Protein AF-A0A5B8UJ46-F1 (afdb_monomer)

Solvent-accessible surface area (backbone atoms only — not comparable to full-atom values): 3874 Å² total; per-residue (Å²): 124,60,96,61,63,82,78,49,60,67,69,56,44,53,50,52,50,51,53,51,50,50,48,44,75,74,66,63,62,97,75,85,83,79,65,60,23,79,35,66,61,69,56,47,79,49,74,52,72,59,94,93,45,76,50,77,48,69,61,97

InterPro domains:
  IPR043519 Nucleotidyltransferase superfamily [G3DSA:3.30.460.10] (1-47)
  IPR043519 Nucleotidyltransferase superfamily [SSF81301] (10-46)

Secondary structure (DSSP, 8-state):
--S--TTS-HHHHHHHHHHHHHHHHHH--S-----SHHHHT---EEEEEETTEEEEEE--

Radius of gyration: 14.9 Å; Cα contacts (8 Å, |Δi|>4): 50; chains: 1; bounding box: 37×20×39 Å

Sequence (60 aa):
MKKSLAHLPESKQQELQRITQLIVE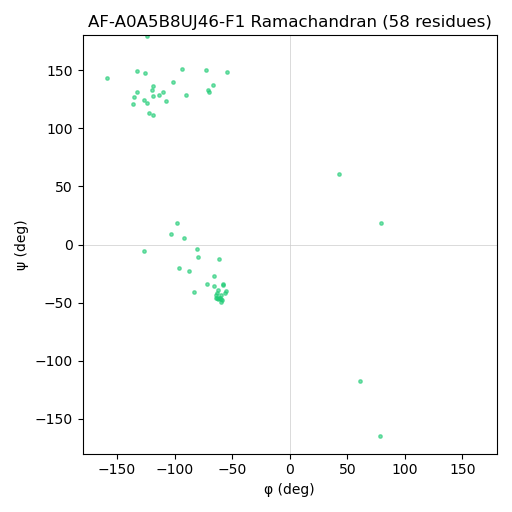TVNPEKIILFGSYATGNWVEDRYTEGHITYGYISN

Foldseek 3Di:
DPPDQVLDPPVVVVVVVVVVVVCCVPPVDPDDDDDFCSVVSVWDWDWDDDDPDIDIDTGD

Mean predicted aligned error: 5.88 Å

Structure (mmCIF, N/CA/C/O backbone):
data_AF-A0A5B8UJ46-F1
#
_entry.id   AF-A0A5B8UJ46-F1
#
loop_
_atom_site.group_PDB
_atom_site.id
_atom_site.type_symbol
_atom_site.label_atom_id
_atom_site.label_alt_id
_atom_site.label_comp_id
_atom_site.label_asym_id
_atom_site.label_entity_id
_atom_site.label_seq_id
_atom_site.pdbx_PDB_ins_code
_atom_site.Cartn_x
_atom_site.Cartn_y
_atom_site.Cartn_z
_atom_site.occupancy
_atom_site.B_iso_or_equiv
_atom_site.auth_seq_id
_atom_site.auth_comp_id
_atom_site.auth_asym_id
_atom_site.auth_atom_id
_atom_site.pdbx_PDB_model_num
ATOM 1 N N . MET A 1 1 ? -14.354 -0.739 -8.435 1.00 53.69 1 MET A N 1
ATOM 2 C CA . MET A 1 1 ? -13.292 -1.160 -7.494 1.00 53.69 1 MET A CA 1
ATOM 3 C C . MET A 1 1 ? -12.913 -2.593 -7.799 1.00 53.69 1 MET A C 1
ATOM 5 O O . MET A 1 1 ? -13.800 -3.443 -7.797 1.00 53.69 1 MET A O 1
ATOM 9 N N . LYS A 1 2 ? -11.636 -2.874 -8.076 1.00 62.28 2 LYS A N 1
ATOM 10 C CA . LYS A 1 2 ? -11.164 -4.262 -8.075 1.00 62.28 2 LYS A CA 1
ATOM 11 C C . LYS A 1 2 ? -11.137 -4.733 -6.617 1.00 62.28 2 LYS A C 1
ATOM 13 O O . LYS A 1 2 ? -10.688 -3.999 -5.746 1.00 62.28 2 LYS A O 1
ATOM 18 N N . LYS A 1 3 ? -11.675 -5.923 -6.340 1.00 72.00 3 LYS A N 1
ATOM 19 C CA . LYS A 1 3 ? -11.688 -6.50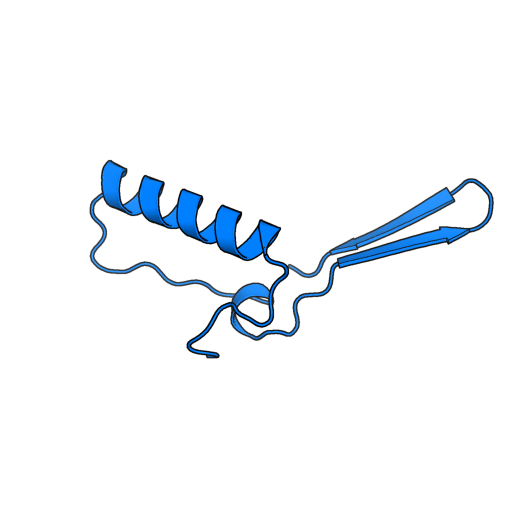9 -4.982 1.00 72.00 3 LYS A CA 1
ATOM 20 C C . LYS A 1 3 ? -10.353 -7.165 -4.601 1.00 72.00 3 LYS A C 1
ATOM 22 O O . LYS A 1 3 ? -10.216 -7.665 -3.495 1.00 72.00 3 LYS A O 1
ATOM 27 N N . SER A 1 4 ? -9.402 -7.192 -5.531 1.00 82.75 4 SER A N 1
ATOM 28 C CA . SER A 1 4 ? -8.090 -7.814 -5.392 1.00 82.75 4 SER A CA 1
ATOM 29 C C . SER A 1 4 ? -7.003 -6.791 -5.713 1.00 82.75 4 SER A C 1
ATOM 31 O O . SER A 1 4 ? -7.217 -5.926 -6.563 1.00 82.75 4 SER A O 1
ATOM 33 N N . LEU A 1 5 ? -5.853 -6.914 -5.044 1.00 88.50 5 LEU A N 1
ATOM 34 C CA . LEU A 1 5 ? -4.642 -6.125 -5.291 1.00 88.50 5 LEU A CA 1
ATOM 35 C C . LEU A 1 5 ? -3.687 -6.801 -6.291 1.00 88.50 5 LEU A C 1
ATOM 37 O O . LEU A 1 5 ? -2.604 -6.281 -6.530 1.00 88.50 5 LEU A O 1
ATOM 41 N N . ALA A 1 6 ? -4.082 -7.927 -6.901 1.00 87.88 6 ALA A N 1
ATOM 42 C CA . ALA A 1 6 ? -3.239 -8.714 -7.809 1.00 87.88 6 ALA A CA 1
ATOM 43 C C . ALA A 1 6 ? -2.779 -7.962 -9.076 1.00 87.88 6 ALA A C 1
ATOM 45 O O . ALA A 1 6 ? -1.907 -8.442 -9.790 1.00 87.88 6 ALA A O 1
ATOM 46 N N . HIS A 1 7 ? -3.367 -6.799 -9.376 1.00 86.75 7 HIS A N 1
ATOM 47 C CA . HIS A 1 7 ? -2.912 -5.914 -10.453 1.00 86.75 7 HIS A CA 1
ATOM 48 C C . HIS A 1 7 ? -1.706 -5.045 -10.071 1.00 86.75 7 HIS A C 1
ATOM 50 O O . HIS A 1 7 ? -1.159 -4.383 -10.945 1.00 86.75 7 HIS A O 1
ATOM 56 N N . LEU A 1 8 ? -1.326 -4.993 -8.793 1.00 90.69 8 LEU A N 1
ATOM 57 C CA . LEU A 1 8 ? -0.130 -4.293 -8.328 1.00 90.69 8 LEU A CA 1
ATOM 58 C C . LEU A 1 8 ? 1.055 -5.262 -8.246 1.00 90.69 8 LEU A C 1
ATOM 60 O O . LEU A 1 8 ? 0.851 -6.440 -7.938 1.00 90.69 8 LEU A O 1
ATOM 64 N N . PRO A 1 9 ? 2.298 -4.784 -8.424 1.00 91.69 9 PRO A N 1
ATOM 65 C CA . PRO A 1 9 ? 3.484 -5.566 -8.091 1.00 91.69 9 PRO A CA 1
ATOM 66 C C . PRO A 1 9 ? 3.449 -6.062 -6.641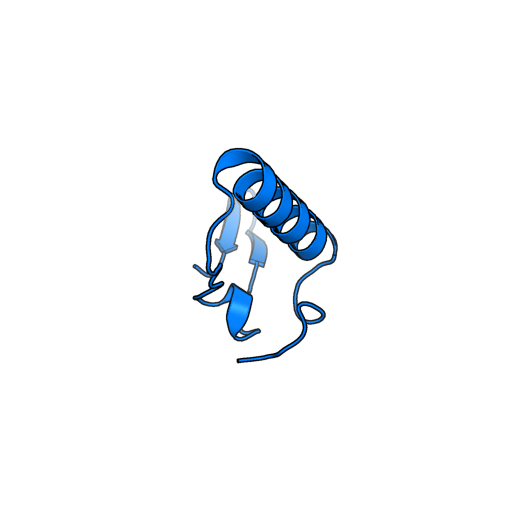 1.00 91.69 9 PRO A C 1
ATOM 68 O O . PRO A 1 9 ? 2.926 -5.382 -5.756 1.00 91.69 9 PRO A O 1
ATOM 71 N N . GLU A 1 10 ? 4.043 -7.228 -6.381 1.00 92.06 10 GLU A N 1
ATOM 72 C CA . GLU A 1 10 ? 4.016 -7.870 -5.059 1.00 92.06 10 GLU A CA 1
ATOM 73 C C . GLU A 1 10 ? 4.551 -6.955 -3.947 1.00 92.06 10 GLU A C 1
ATOM 75 O O . GLU A 1 10 ? 3.948 -6.857 -2.880 1.00 92.06 10 GLU A O 1
ATOM 80 N N . SER A 1 11 ? 5.616 -6.200 -4.227 1.00 92.38 11 SER A N 1
ATOM 81 C CA . SER A 1 11 ? 6.190 -5.228 -3.290 1.00 92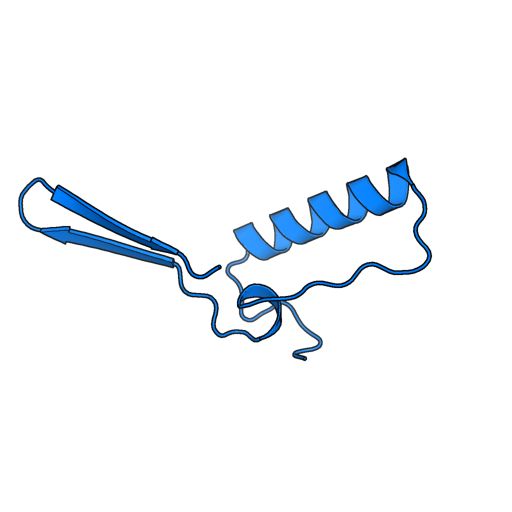.38 11 SER A CA 1
ATOM 82 C C . SER A 1 11 ? 5.166 -4.191 -2.818 1.00 92.38 11 SER A C 1
ATOM 84 O O . SER A 1 11 ? 5.093 -3.885 -1.629 1.00 92.38 11 SER A O 1
ATOM 86 N N . LYS A 1 12 ? 4.320 -3.694 -3.727 1.00 91.50 12 LYS A N 1
ATOM 87 C CA . LYS A 1 12 ? 3.250 -2.741 -3.410 1.00 91.50 12 LYS A CA 1
ATOM 88 C C . LYS A 1 12 ? 2.105 -3.386 -2.644 1.00 91.50 12 LYS A C 1
ATOM 90 O O . LYS A 1 12 ? 1.526 -2.748 -1.769 1.00 91.50 12 LYS A O 1
ATOM 95 N N . GLN A 1 13 ? 1.797 -4.650 -2.918 1.00 93.81 13 GLN A N 1
ATOM 96 C CA . GLN A 1 13 ? 0.810 -5.391 -2.132 1.00 93.81 13 GLN A CA 1
ATOM 97 C C . GLN A 1 13 ? 1.278 -5.566 -0.679 1.00 93.81 13 GLN A C 1
ATOM 99 O O . GLN A 1 13 ? 0.514 -5.282 0.243 1.00 93.81 13 GLN A O 1
ATOM 104 N N . GLN A 1 14 ? 2.540 -5.959 -0.475 1.00 95.81 14 GLN A N 1
ATOM 105 C CA . GLN A 1 14 ? 3.146 -6.109 0.853 1.00 95.81 14 GLN A CA 1
ATOM 106 C C . GLN A 1 14 ? 3.207 -4.770 1.609 1.00 95.81 14 GLN A C 1
ATOM 108 O O . GLN A 1 14 ? 2.887 -4.709 2.797 1.00 95.81 14 GLN A O 1
ATOM 113 N N . GLU A 1 15 ? 3.556 -3.679 0.919 1.00 95.62 15 GLU A N 1
ATOM 114 C CA . GLU A 1 15 ? 3.564 -2.324 1.484 1.00 95.62 15 GLU A CA 1
ATOM 115 C C . GLU A 1 15 ?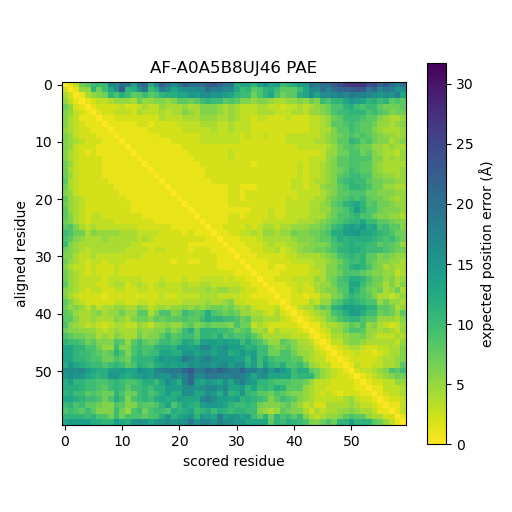 2.167 -1.918 1.986 1.00 95.62 15 GLU A C 1
ATOM 117 O O . GLU A 1 15 ? 2.011 -1.525 3.145 1.00 95.62 15 GLU A O 1
ATOM 122 N N . LEU A 1 16 ? 1.133 -2.091 1.155 1.00 95.38 16 LEU A N 1
ATOM 123 C CA . LEU A 1 16 ? -0.254 -1.788 1.520 1.00 95.38 16 LEU A CA 1
ATOM 124 C C . LEU A 1 16 ? -0.754 -2.648 2.685 1.00 95.38 16 LEU A C 1
ATOM 126 O O . LEU A 1 16 ? -1.453 -2.136 3.562 1.00 95.38 16 LEU A O 1
ATOM 130 N N . GLN A 1 17 ? -0.390 -3.933 2.726 1.00 95.12 17 GLN A N 1
ATOM 131 C CA . GLN A 1 17 ? -0.722 -4.817 3.847 1.00 95.12 17 GLN A CA 1
ATOM 132 C C . GLN A 1 17 ? -0.101 -4.315 5.149 1.00 95.12 17 GLN A C 1
ATOM 134 O O . GLN A 1 17 ? -0.802 -4.203 6.154 1.00 95.12 17 GLN A O 1
ATOM 139 N N . ARG A 1 18 ? 1.181 -3.935 5.121 1.00 97.50 18 ARG A N 1
ATOM 140 C CA . ARG A 1 18 ? 1.889 -3.429 6.300 1.00 97.50 18 ARG A CA 1
ATOM 141 C C . ARG A 1 18 ? 1.302 -2.114 6.810 1.00 97.50 18 ARG A C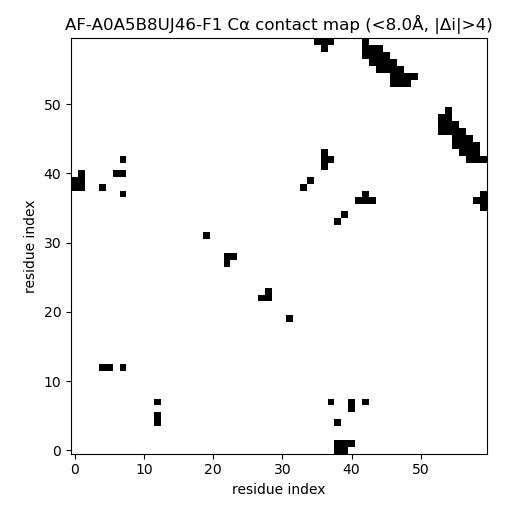 1
ATOM 143 O O . ARG A 1 18 ? 1.112 -1.960 8.013 1.00 97.50 18 ARG A O 1
ATOM 150 N N . ILE A 1 19 ? 0.983 -1.184 5.908 1.00 96.62 19 ILE A N 1
ATOM 151 C CA . ILE A 1 19 ? 0.330 0.086 6.261 1.00 96.62 19 ILE A CA 1
ATOM 152 C C . ILE A 1 19 ? -1.043 -0.181 6.883 1.00 96.62 19 ILE A C 1
ATOM 154 O O . ILE A 1 19 ? -1.364 0.367 7.934 1.00 96.62 19 ILE A O 1
ATOM 158 N N . THR A 1 20 ? -1.839 -1.052 6.260 1.00 96.12 20 THR A N 1
ATOM 159 C CA . THR A 1 20 ? -3.177 -1.405 6.756 1.00 96.12 20 THR A CA 1
ATOM 160 C C . THR A 1 20 ? -3.096 -2.017 8.150 1.00 96.12 20 THR A C 1
ATOM 162 O O . THR A 1 20 ? -3.833 -1.595 9.037 1.00 96.12 20 THR A O 1
ATOM 165 N N . GLN A 1 21 ? -2.174 -2.959 8.363 1.00 97.50 21 GLN A N 1
ATOM 166 C CA . GLN A 1 21 ? -1.956 -3.585 9.663 1.00 97.50 21 GLN A CA 1
ATOM 167 C C . GLN A 1 21 ? -1.601 -2.545 10.732 1.00 97.50 21 GLN A C 1
ATOM 169 O O . GLN A 1 21 ? -2.242 -2.512 11.779 1.00 97.50 21 GLN A O 1
ATOM 174 N N . LEU A 1 22 ? -0.664 -1.639 10.437 1.00 98.12 22 LEU A N 1
ATOM 175 C CA . LEU A 1 22 ? -0.264 -0.587 11.370 1.00 98.12 22 LEU A CA 1
ATOM 176 C C . LEU A 1 22 ? -1.437 0.328 11.752 1.00 98.12 22 LEU A C 1
ATOM 178 O O . LEU A 1 22 ? -1.601 0.667 12.922 1.00 98.12 22 LEU A O 1
ATOM 182 N N . ILE A 1 23 ? -2.267 0.725 10.781 1.00 97.81 23 ILE A N 1
ATOM 183 C CA . ILE A 1 23 ? -3.445 1.565 11.040 1.00 97.81 23 ILE A CA 1
ATOM 184 C C . ILE A 1 23 ? -4.437 0.816 11.939 1.00 97.81 23 ILE A C 1
ATOM 186 O O . ILE A 1 23 ? -4.924 1.386 12.915 1.00 97.81 23 ILE A O 1
ATOM 190 N N . VAL A 1 24 ? -4.721 -0.456 11.644 1.00 97.50 24 VAL A N 1
ATOM 191 C CA . VAL A 1 24 ? -5.638 -1.275 12.452 1.00 97.50 24 VAL A CA 1
ATOM 192 C C . VAL A 1 24 ? -5.139 -1.404 13.888 1.00 97.50 24 VAL A C 1
ATOM 194 O O . VAL A 1 24 ? -5.910 -1.169 14.815 1.00 97.50 24 VAL A O 1
ATOM 197 N N . GLU A 1 25 ? -3.855 -1.704 14.071 1.00 98.00 25 GLU A N 1
ATOM 198 C CA . GLU A 1 25 ? -3.240 -1.854 15.393 1.00 98.00 25 GLU A CA 1
ATOM 199 C C . GLU A 1 25 ? -3.215 -0.539 16.184 1.00 98.00 25 GLU A C 1
ATOM 201 O O . GLU A 1 25 ? -3.398 -0.546 17.398 1.00 98.00 25 GLU A O 1
ATOM 206 N N . THR A 1 26 ? -3.012 0.595 15.507 1.00 97.94 26 THR A N 1
ATOM 207 C CA . THR A 1 26 ? -2.826 1.892 16.175 1.00 97.94 26 THR A CA 1
ATOM 208 C C . THR A 1 26 ? -4.145 2.566 16.541 1.00 97.94 26 THR A C 1
ATOM 210 O O . THR A 1 26 ? -4.240 3.176 17.604 1.00 97.94 26 THR A O 1
ATOM 213 N N . VAL A 1 27 ? -5.151 2.514 15.660 1.00 97.25 27 VAL A N 1
ATOM 214 C CA . VAL A 1 27 ? -6.378 3.319 15.824 1.00 97.25 27 VAL A CA 1
ATOM 215 C C . VAL A 1 27 ? -7.680 2.524 15.768 1.00 97.25 27 VAL A C 1
ATOM 217 O O . VAL A 1 27 ? -8.729 3.114 16.005 1.00 97.25 27 VAL A O 1
ATOM 220 N N . ASN A 1 28 ? -7.640 1.217 15.470 1.00 96.62 28 ASN A N 1
ATOM 221 C CA . ASN A 1 28 ? -8.817 0.346 15.335 1.00 96.62 28 ASN A CA 1
ATOM 222 C C . ASN A 1 28 ? -9.981 1.007 14.556 1.00 96.62 28 ASN A C 1
ATOM 224 O O . ASN A 1 28 ? -11.061 1.237 15.110 1.00 96.62 28 ASN A O 1
ATOM 228 N N . PRO A 1 29 ? -9.763 1.392 13.285 1.00 97.25 29 PRO A N 1
ATOM 229 C CA . PRO A 1 29 ? -10.737 2.173 12.539 1.00 97.25 29 PRO A CA 1
ATOM 230 C C . PRO A 1 29 ? -11.941 1.318 12.137 1.00 97.25 29 PRO A C 1
ATOM 232 O O . PRO A 1 29 ? -11.810 0.140 11.809 1.00 97.25 29 PRO A O 1
ATOM 235 N N . GLU A 1 30 ? -13.111 1.942 12.014 1.00 97.38 30 GLU A N 1
ATOM 236 C CA . GLU A 1 30 ? -14.301 1.261 11.486 1.00 97.38 30 GLU A CA 1
ATOM 237 C C . GLU A 1 30 ? -14.160 0.865 10.006 1.00 97.38 30 GLU A C 1
ATOM 239 O O . GLU A 1 30 ? -14.821 -0.061 9.530 1.00 97.38 30 GLU A O 1
ATOM 244 N N . LYS A 1 31 ? -13.347 1.599 9.233 1.00 95.25 31 LYS A N 1
ATOM 245 C CA . LYS A 1 31 ? -13.148 1.349 7.801 1.00 95.25 31 LYS A CA 1
ATOM 246 C C . LYS A 1 31 ? -11.835 1.943 7.298 1.00 95.25 31 LYS A C 1
ATOM 248 O O . LYS A 1 31 ? -11.474 3.055 7.667 1.00 95.25 31 LYS A O 1
ATOM 253 N N . ILE A 1 32 ? -11.185 1.232 6.379 1.00 94.12 32 ILE A N 1
ATOM 254 C CA . ILE A 1 32 ? -10.031 1.706 5.605 1.00 94.12 32 ILE A CA 1
ATOM 255 C C . ILE A 1 32 ? -10.413 1.670 4.123 1.00 94.12 32 ILE A C 1
ATOM 257 O O . ILE A 1 32 ? -10.987 0.688 3.650 1.00 94.12 32 ILE A O 1
ATOM 261 N N . ILE A 1 33 ? -10.127 2.750 3.392 1.00 93.06 33 ILE A N 1
ATOM 262 C CA . ILE A 1 33 ? -10.462 2.888 1.970 1.00 93.06 33 ILE A CA 1
ATOM 263 C C . ILE A 1 33 ? -9.185 3.189 1.188 1.00 93.06 33 ILE A C 1
ATOM 265 O O . ILE A 1 33 ? -8.527 4.197 1.434 1.00 93.06 33 ILE A O 1
ATOM 269 N N . LEU A 1 34 ? -8.871 2.335 0.212 1.00 92.12 34 LEU A N 1
ATOM 270 C CA . LEU A 1 34 ? -7.835 2.591 -0.787 1.00 92.12 34 LEU A CA 1
ATOM 271 C C . LEU A 1 34 ? -8.461 3.296 -1.998 1.00 92.12 34 LEU A C 1
ATOM 273 O O . LEU A 1 34 ? -9.452 2.813 -2.551 1.00 92.12 34 LEU A O 1
ATOM 277 N N . PHE A 1 35 ? -7.879 4.418 -2.418 1.00 90.00 35 PHE A N 1
ATOM 278 C CA . PHE A 1 35 ? -8.323 5.210 -3.569 1.00 90.00 35 PHE A CA 1
ATOM 279 C C . PHE A 1 35 ? -7.191 5.393 -4.595 1.00 90.00 35 PHE A C 1
ATOM 281 O O . PHE A 1 35 ? -6.090 4.876 -4.416 1.00 90.00 35 PHE A O 1
ATOM 288 N N . GLY A 1 36 ? -7.478 6.091 -5.697 1.00 88.00 36 GLY A N 1
ATOM 289 C CA . GLY A 1 36 ? -6.481 6.425 -6.719 1.00 88.00 36 GLY A CA 1
ATOM 290 C C . GLY A 1 36 ? -6.138 5.279 -7.677 1.00 88.00 36 GLY A C 1
ATOM 291 O O . GLY A 1 36 ? -6.862 4.278 -7.791 1.00 88.00 36 GLY A O 1
ATOM 292 N N . SER A 1 37 ? -5.033 5.439 -8.407 1.00 87.94 37 SER A N 1
ATOM 293 C CA . SER A 1 37 ? -4.559 4.461 -9.400 1.00 87.94 37 SER A CA 1
ATOM 294 C C . SER A 1 37 ? -4.310 3.074 -8.789 1.00 87.94 37 SER A C 1
ATOM 296 O O . SER A 1 37 ? -4.657 2.052 -9.393 1.00 87.94 37 SER A O 1
ATOM 298 N N . TYR A 1 38 ? -3.851 3.038 -7.533 1.00 87.94 38 TYR A N 1
ATOM 299 C CA . TYR A 1 38 ? -3.638 1.823 -6.745 1.00 87.94 38 TYR A CA 1
ATOM 300 C C . TYR A 1 38 ? -4.906 0.964 -6.579 1.00 87.94 38 TYR A C 1
ATOM 3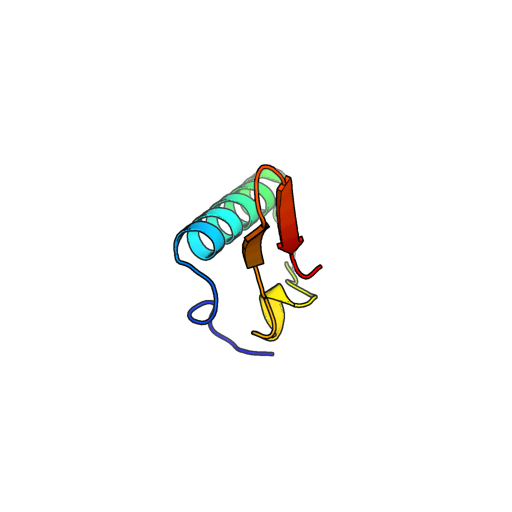02 O O . TYR A 1 38 ? -4.823 -0.265 -6.588 1.00 87.94 38 TYR A O 1
ATOM 310 N N . ALA A 1 39 ? -6.093 1.576 -6.487 1.00 87.50 39 ALA A N 1
ATOM 311 C CA . ALA A 1 39 ? -7.367 0.862 -6.320 1.00 87.50 39 ALA A CA 1
ATOM 312 C C . ALA A 1 39 ? -8.031 0.443 -7.647 1.00 87.50 39 ALA A C 1
ATOM 314 O O . ALA A 1 39 ? -8.885 -0.452 -7.684 1.00 87.50 39 ALA A O 1
ATOM 315 N N . THR A 1 40 ? -7.694 1.128 -8.741 1.00 84.81 40 THR A N 1
ATOM 316 C CA . THR A 1 40 ? -8.364 0.974 -10.045 1.00 84.81 40 THR A CA 1
ATOM 317 C C . THR A 1 40 ? -7.635 0.008 -10.974 1.00 84.81 40 THR A C 1
ATOM 319 O O . THR A 1 40 ? -8.255 -0.575 -11.865 1.00 84.81 40 THR A O 1
ATOM 322 N N . GLY A 1 41 ? -6.348 -0.236 -10.720 1.00 80.25 41 GLY A N 1
ATOM 323 C CA . GLY A 1 41 ? -5.494 -1.056 -11.575 1.00 80.25 41 GLY A CA 1
ATOM 324 C C . GLY A 1 41 ? -4.977 -0.332 -12.808 1.00 80.25 41 GLY A C 1
ATOM 325 O O . GLY A 1 41 ? -4.528 -0.996 -13.733 1.00 80.25 41 GLY A O 1
ATOM 326 N N . ASN A 1 42 ? -5.023 1.000 -12.782 1.00 80.94 42 ASN A N 1
ATOM 327 C CA . ASN A 1 42 ? -4.352 1.884 -13.732 1.00 80.94 42 ASN A CA 1
ATOM 328 C C . ASN A 1 42 ? -3.020 2.399 -13.161 1.00 80.94 42 ASN A C 1
ATOM 330 O O . ASN A 1 42 ? -2.533 3.445 -13.582 1.00 80.94 42 ASN A O 1
ATOM 334 N N . TRP A 1 43 ? -2.485 1.726 -12.138 1.00 85.31 43 TRP A N 1
ATOM 335 C CA . TRP A 1 43 ? -1.209 2.096 -11.545 1.00 85.31 43 TRP A CA 1
ATOM 336 C C . TRP A 1 43 ? -0.071 1.783 -12.514 1.00 85.31 43 TRP A C 1
ATOM 338 O O . TRP A 1 43 ? -0.007 0.680 -13.057 1.00 85.31 43 TRP A O 1
ATOM 348 N N . VAL A 1 44 ? 0.807 2.760 -12.717 1.00 84.12 44 VAL A N 1
ATOM 349 C CA . VAL A 1 44 ? 1.963 2.674 -13.606 1.00 84.12 44 VAL A CA 1
ATOM 350 C C . VAL A 1 44 ? 3.167 3.258 -12.878 1.00 84.12 44 VAL A C 1
ATOM 352 O O . VAL A 1 44 ? 3.123 4.394 -12.406 1.00 84.12 44 VAL A O 1
ATOM 355 N N . GLU A 1 45 ? 4.246 2.485 -12.819 1.00 84.06 45 GLU A N 1
ATOM 356 C CA . GLU A 1 45 ? 5.589 2.977 -12.531 1.00 84.06 45 GLU A CA 1
ATOM 357 C C . GLU A 1 45 ? 6.447 2.659 -13.748 1.00 84.06 45 GLU A C 1
ATOM 359 O O . GLU A 1 45 ? 6.697 1.493 -14.049 1.00 84.06 45 GLU A O 1
ATOM 364 N N . ASP A 1 46 ? 6.853 3.704 -14.459 1.00 83.38 46 ASP A N 1
ATOM 365 C CA . ASP A 1 46 ? 7.717 3.596 -15.624 1.00 83.38 46 ASP A CA 1
ATOM 366 C C . ASP A 1 46 ? 9.015 4.358 -15.365 1.00 83.38 46 ASP A C 1
ATOM 368 O O . ASP A 1 46 ? 9.016 5.463 -14.810 1.00 83.38 46 ASP A O 1
ATOM 372 N N . ARG A 1 47 ? 10.135 3.742 -15.733 1.00 83.88 47 ARG A N 1
ATOM 373 C CA . ARG A 1 47 ? 11.470 4.326 -15.627 1.00 83.88 47 ARG A CA 1
ATOM 374 C C . ARG A 1 47 ? 12.215 4.021 -16.907 1.00 83.88 47 ARG A C 1
ATOM 376 O O . ARG A 1 47 ? 12.442 2.855 -17.222 1.00 83.88 47 ARG A O 1
ATOM 383 N N . TYR A 1 48 ? 12.653 5.063 -17.598 1.00 84.94 48 TYR A N 1
ATOM 384 C CA . TYR A 1 48 ? 13.477 4.908 -18.788 1.00 84.94 48 TYR A CA 1
ATOM 385 C C . TYR A 1 48 ? 14.687 5.837 -18.739 1.00 84.94 48 TYR A C 1
ATOM 387 O O . TYR A 1 48 ? 14.659 6.917 -18.143 1.00 84.94 48 TYR A O 1
ATOM 395 N N . THR A 1 49 ? 15.776 5.390 -19.359 1.00 87.00 49 THR A N 1
ATOM 396 C CA . THR A 1 49 ? 17.036 6.130 -19.429 1.00 87.00 49 THR A CA 1
ATOM 397 C C . THR A 1 49 ? 17.298 6.528 -20.873 1.00 87.00 49 THR A C 1
ATOM 399 O O . THR A 1 49 ? 17.282 5.682 -21.765 1.00 87.00 49 THR A O 1
ATOM 402 N N . GLU A 1 50 ? 17.570 7.810 -21.094 1.00 90.62 50 GLU A N 1
ATOM 403 C CA . GLU A 1 50 ? 17.993 8.356 -22.380 1.00 90.62 50 GLU A CA 1
ATOM 404 C C . GLU A 1 50 ? 19.352 9.046 -22.193 1.00 90.62 50 GLU A C 1
ATOM 406 O O . GLU A 1 50 ? 19.494 10.016 -21.443 1.00 90.62 50 GLU A O 1
ATOM 411 N N . GLY A 1 51 ? 20.395 8.489 -22.816 1.00 90.56 51 GLY A N 1
ATOM 412 C CA . GLY A 1 51 ? 21.779 8.908 -22.583 1.00 90.56 51 GLY A CA 1
ATOM 413 C C . GLY A 1 51 ? 22.208 8.704 -21.124 1.00 90.56 51 GLY A C 1
ATOM 414 O O . GLY A 1 51 ? 22.243 7.579 -20.633 1.00 90.56 51 GLY A O 1
ATOM 415 N N . HIS A 1 52 ? 22.536 9.801 -20.433 1.00 88.88 52 HIS A N 1
ATOM 416 C CA . HIS A 1 52 ? 22.899 9.814 -19.007 1.00 88.88 52 HIS A CA 1
ATOM 417 C C . HIS A 1 52 ? 21.764 10.314 -18.092 1.00 88.88 52 HIS A C 1
ATOM 419 O O . HIS A 1 52 ? 21.995 10.551 -16.907 1.00 88.88 52 HIS A O 1
ATOM 425 N N . ILE A 1 53 ? 20.549 10.498 -18.622 1.00 86.31 53 ILE A N 1
ATOM 426 C CA . ILE A 1 53 ? 19.402 11.037 -17.881 1.00 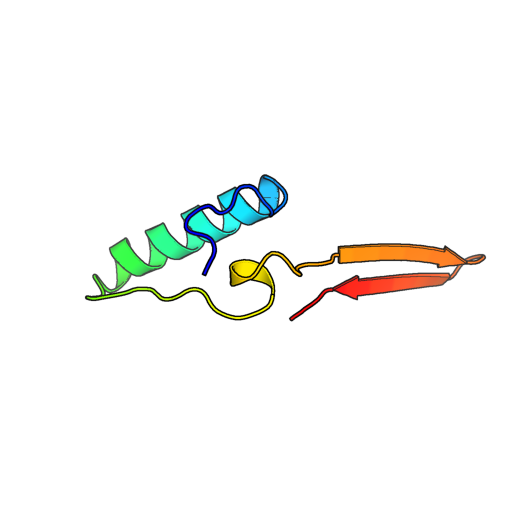86.31 53 ILE A CA 1
ATOM 427 C C . ILE A 1 53 ? 18.377 9.925 -17.660 1.00 86.31 53 ILE A C 1
ATOM 429 O O . ILE A 1 53 ? 18.022 9.203 -18.588 1.00 86.31 53 ILE A O 1
ATOM 433 N N . THR A 1 54 ? 17.899 9.782 -16.422 1.00 90.69 54 THR A N 1
ATOM 434 C CA . THR A 1 54 ? 16.830 8.836 -16.069 1.00 90.69 54 THR A CA 1
ATOM 435 C C . THR A 1 54 ? 15.545 9.598 -15.784 1.00 90.69 54 THR A C 1
ATOM 437 O O . THR A 1 54 ? 15.517 10.464 -14.910 1.00 90.69 54 THR A O 1
ATOM 440 N N . TYR A 1 55 ? 14.487 9.249 -16.507 1.00 87.75 55 TYR A N 1
ATOM 441 C CA . TYR A 1 55 ? 13.138 9.766 -16.326 1.00 87.75 55 TYR A CA 1
ATOM 442 C C . TYR A 1 55 ? 12.304 8.732 -15.570 1.00 87.75 55 TYR A C 1
ATOM 444 O O . TYR A 1 55 ? 12.426 7.530 -15.807 1.00 87.75 55 TYR A O 1
ATOM 452 N N . GLY A 1 56 ? 11.463 9.198 -14.647 1.00 85.06 56 GLY A N 1
ATOM 453 C CA . GLY A 1 56 ? 10.554 8.352 -13.881 1.00 85.06 56 GLY A CA 1
ATOM 454 C C . GLY A 1 56 ? 9.150 8.939 -13.871 1.00 85.06 56 GLY A C 1
ATOM 455 O O . GLY A 1 56 ? 8.979 10.121 -13.573 1.00 85.06 56 GLY A O 1
ATOM 456 N N . TYR A 1 57 ? 8.156 8.109 -14.173 1.00 83.75 57 TYR A N 1
ATOM 457 C CA . TYR A 1 57 ? 6.745 8.421 -13.998 1.00 83.75 57 TYR A CA 1
AT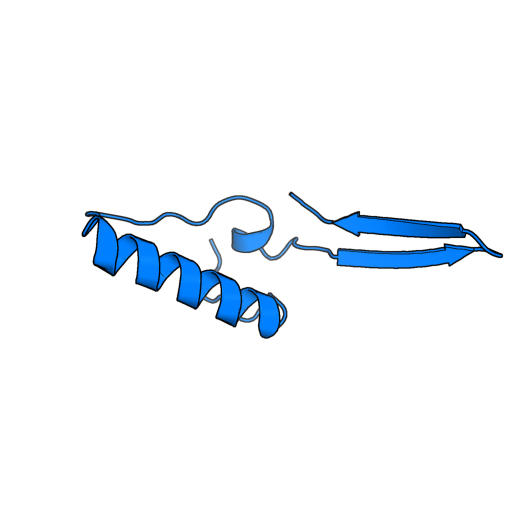OM 458 C C . TYR A 1 57 ? 6.136 7.430 -13.014 1.00 83.75 57 TYR A C 1
ATOM 460 O O . TYR A 1 57 ? 6.259 6.220 -13.182 1.00 83.75 57 TYR A O 1
ATOM 468 N N . ILE A 1 58 ? 5.467 7.952 -11.991 1.00 82.19 58 ILE A N 1
ATOM 469 C CA . ILE A 1 58 ? 4.701 7.151 -11.042 1.00 82.19 58 ILE A CA 1
ATOM 470 C C . ILE A 1 58 ? 3.302 7.747 -10.997 1.00 82.19 58 ILE A C 1
ATOM 472 O O . ILE A 1 58 ? 3.137 8.943 -10.752 1.00 82.19 58 ILE A O 1
ATOM 476 N N . SER A 1 59 ? 2.292 6.922 -11.252 1.00 81.00 59 SER A N 1
ATOM 477 C CA . SER A 1 59 ? 0.897 7.327 -11.113 1.00 81.00 59 SER A CA 1
ATOM 478 C C . SER A 1 59 ? 0.550 7.604 -9.645 1.00 81.00 59 SER A C 1
ATOM 480 O O . SER A 1 59 ? 0.895 6.801 -8.771 1.00 81.00 59 SER A O 1
ATOM 482 N N . ASN A 1 60 ? -0.187 8.693 -9.403 1.00 63.69 60 ASN A N 1
ATOM 483 C CA . ASN A 1 60 ? -0.765 9.031 -8.094 1.00 63.69 60 ASN A CA 1
ATOM 484 C C . ASN A 1 60 ? -1.999 8.187 -7.745 1.00 63.69 60 ASN A C 1
ATOM 486 O O . ASN A 1 60 ? -2.739 7.752 -8.662 1.00 63.69 60 ASN A O 1
#

pLDDT: mean 88.64, std 8.79, range [53.69, 98.12]

Organism: NCBI:txid661481

Nearest PDB structures (foldseek):
  4ui9-assembly1_N  TM=5.376E-01  e=8.062E+00  Homo sapiens
  5khr-assembly1_N  TM=5.743E-01  e=9.864E+00  Homo sapiens